Protein AF-A0A1H9C0P1-F1 (afdb_monomer)

Solvent-accessible surface area (backbone atoms only — not comparable to full-atom values): 5891 Å² total; per-residue (Å²): 134,83,80,81,78,83,77,78,95,76,79,92,77,87,68,99,71,83,87,82,86,62,69,65,30,41,38,36,31,49,44,98,85,70,46,81,44,77,45,81,41,58,47,66,49,78,57,88,99,40,78,48,76,63,74,61,93,87,38,70,64,51,58,23,38,75,78,42,84,58,74,47,84,40,80,70,61,78,89,52,54,70,79,70,65,128

Radius of gyration: 19.15 Å; Cα contacts (8 Å, |Δi|>4): 91; chains: 1; bounding box: 63×37×27 Å

Nearest PDB structures (foldseek):
  2ig6-assembly1_B  TM=8.164E-01  e=1.935E-01  Clostridium acetobutylicum
  4hmt-assembly1_B  TM=8.373E-01  e=1.028E+00  Pseudomonas fluorescens
  6ymh-assembly1_AAA  TM=8.207E-01  e=1.163E+00  Escherichia coli K-12
  1nrg-assembly1_A-2  TM=8.173E-01  e=2.599E+00  Homo sapiens
  8qyw-assembly1_A-2  TM=7.411E-01  e=3.329E+00  Homo sapiens

Secondary structure (DSSP, 8-state):
-PPPPPPP-------S----SPPPE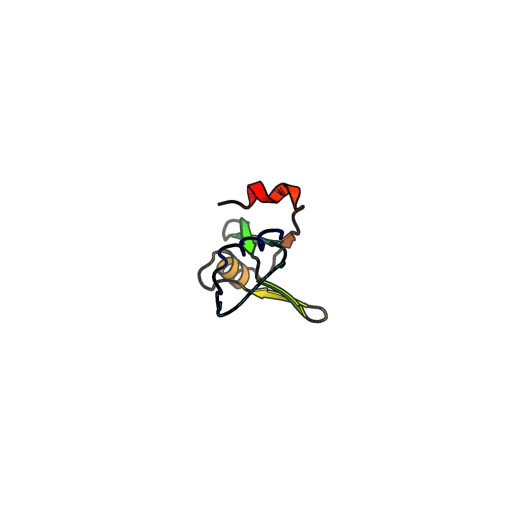EEEEE-TTSPEEEEEE--EEEETTEEEE---TTSHHHHHHHHS---EEE---GGGGGGG--

Organism: NCBI:txid571933

Structure (mmCIF, N/CA/C/O backbone):
data_AF-A0A1H9C0P1-F1
#
_entry.id   AF-A0A1H9C0P1-F1
#
loop_
_atom_site.group_PDB
_atom_site.id
_atom_site.type_symbol
_atom_site.label_atom_id
_atom_site.label_alt_id
_atom_site.label_comp_id
_atom_site.label_asym_id
_atom_site.label_entity_id
_atom_site.label_seq_id
_atom_site.pdbx_PDB_ins_code
_atom_site.Cartn_x
_atom_site.Cartn_y
_atom_site.Cartn_z
_atom_site.occupancy
_atom_site.B_iso_or_equiv
_atom_site.auth_seq_id
_atom_site.auth_comp_id
_atom_site.auth_asym_id
_atom_site.auth_atom_id
_atom_site.pdbx_PDB_model_num
ATOM 1 N N . MET A 1 1 ? 50.182 -25.181 0.424 1.00 43.38 1 MET A N 1
ATOM 2 C CA . MET A 1 1 ? 49.264 -24.449 1.327 1.00 43.38 1 MET A CA 1
ATOM 3 C C . MET A 1 1 ? 48.380 -23.541 0.479 1.00 43.38 1 MET A C 1
ATOM 5 O O . MET A 1 1 ? 48.913 -22.678 -0.205 1.00 43.38 1 MET A O 1
ATOM 9 N N . LYS A 1 2 ? 47.065 -23.798 0.422 1.00 44.94 2 LYS A N 1
ATOM 10 C CA . LYS A 1 2 ? 46.099 -22.970 -0.328 1.00 44.94 2 LYS A CA 1
ATOM 11 C C . LYS A 1 2 ? 45.841 -21.675 0.456 1.00 44.94 2 LYS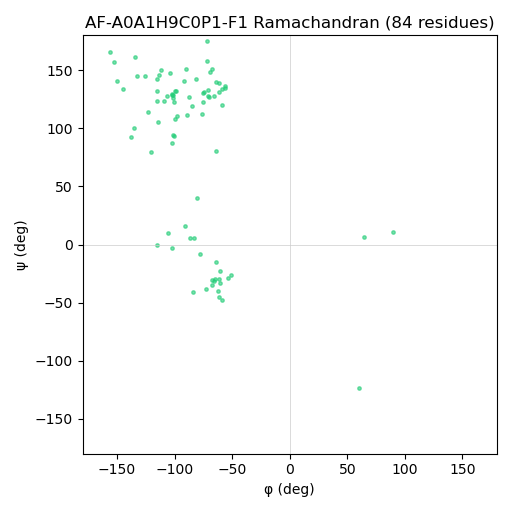 A C 1
ATOM 13 O O . LYS A 1 2 ? 45.612 -21.744 1.659 1.00 44.94 2 LYS A O 1
ATOM 18 N N . LYS A 1 3 ? 45.929 -20.521 -0.215 1.00 51.97 3 LYS A N 1
ATOM 19 C CA . LYS A 1 3 ? 45.653 -19.196 0.364 1.00 51.97 3 LYS A CA 1
ATOM 20 C C . LYS A 1 3 ? 44.212 -19.148 0.887 1.00 51.97 3 LYS A C 1
ATOM 22 O O . LYS A 1 3 ? 43.304 -19.601 0.197 1.00 51.97 3 LYS A O 1
ATOM 27 N N . LEU A 1 4 ? 44.039 -18.635 2.107 1.00 54.44 4 LEU A N 1
ATOM 28 C CA . LEU A 1 4 ? 42.736 -18.396 2.725 1.00 54.44 4 LEU A CA 1
ATOM 29 C C . LEU A 1 4 ? 41.948 -17.392 1.869 1.00 54.44 4 LEU A C 1
ATOM 31 O O . LEU A 1 4 ? 42.486 -16.358 1.480 1.00 54.44 4 LEU A O 1
ATOM 35 N N . ASN A 1 5 ? 40.697 -17.735 1.577 1.00 56.69 5 ASN A N 1
ATOM 36 C CA . ASN A 1 5 ? 39.764 -16.951 0.775 1.00 56.69 5 ASN A CA 1
ATOM 37 C C . ASN A 1 5 ? 39.576 -15.536 1.352 1.00 56.69 5 ASN A C 1
ATOM 39 O O . ASN A 1 5 ? 39.370 -15.378 2.556 1.00 56.69 5 ASN A O 1
ATOM 43 N N . GLU A 1 6 ? 39.616 -14.520 0.489 1.00 64.31 6 GLU A N 1
ATOM 44 C CA . GLU A 1 6 ? 39.265 -13.142 0.838 1.00 64.31 6 GLU A CA 1
ATOM 45 C C . GLU A 1 6 ? 37.814 -13.089 1.341 1.00 64.31 6 GLU A C 1
ATOM 47 O O . GLU A 1 6 ? 36.879 -13.466 0.636 1.00 64.31 6 GLU A O 1
ATOM 52 N N . ILE A 1 7 ? 37.621 -12.644 2.584 1.00 64.38 7 ILE A N 1
ATOM 53 C CA . ILE A 1 7 ? 36.290 -12.419 3.155 1.00 64.38 7 ILE A CA 1
ATOM 54 C C . ILE A 1 7 ? 35.696 -11.198 2.434 1.00 64.38 7 ILE A C 1
ATOM 56 O O . ILE A 1 7 ? 36.358 -10.153 2.401 1.00 64.38 7 ILE A O 1
ATOM 60 N N . PRO A 1 8 ? 34.482 -11.277 1.857 1.00 64.25 8 PRO A N 1
ATOM 61 C CA . PRO A 1 8 ? 33.874 -10.127 1.199 1.00 64.25 8 PRO A CA 1
ATOM 62 C C . PRO A 1 8 ? 33.791 -8.950 2.178 1.00 64.25 8 PRO A C 1
ATOM 64 O O . PRO A 1 8 ? 33.433 -9.128 3.343 1.00 64.25 8 PRO A O 1
ATOM 67 N N . LYS A 1 9 ? 34.126 -7.737 1.715 1.00 76.00 9 LYS A N 1
ATOM 68 C CA . LYS A 1 9 ? 33.987 -6.492 2.492 1.00 76.00 9 LYS A CA 1
ATOM 69 C C . LYS A 1 9 ? 32.505 -6.225 2.793 1.00 76.00 9 LYS A C 1
ATOM 71 O O . LYS A 1 9 ? 31.861 -5.432 2.113 1.00 76.00 9 LYS A O 1
ATOM 76 N N . SER A 1 10 ? 31.952 -6.881 3.806 1.00 80.06 10 SER A N 1
ATOM 77 C CA . SER A 1 10 ? 30.607 -6.611 4.312 1.00 80.06 10 SER A CA 1
ATOM 78 C C . SER A 1 10 ? 30.659 -5.581 5.438 1.00 80.06 10 SER A C 1
ATOM 80 O O . SER A 1 10 ? 31.538 -5.643 6.298 1.00 80.06 10 SER A O 1
ATOM 82 N N . LYS A 1 11 ? 29.692 -4.661 5.472 1.00 81.12 11 LYS A N 1
ATOM 83 C CA . LYS A 1 11 ? 29.500 -3.714 6.577 1.00 81.12 11 LYS A CA 1
ATOM 84 C C . LYS A 1 11 ? 28.273 -4.126 7.384 1.00 81.12 11 LYS A C 1
ATOM 86 O O . LYS A 1 11 ? 27.195 -4.293 6.823 1.00 81.12 11 LYS A O 1
ATOM 91 N N . ILE A 1 12 ? 28.432 -4.254 8.699 1.00 83.69 12 ILE A N 1
ATOM 92 C CA . ILE A 1 12 ? 27.310 -4.500 9.609 1.00 83.69 12 ILE A CA 1
ATOM 93 C C . ILE A 1 12 ? 26.464 -3.225 9.690 1.00 83.69 12 ILE A C 1
ATOM 95 O O . ILE A 1 12 ? 26.984 -2.147 9.984 1.00 83.69 12 ILE A O 1
ATOM 99 N N . VAL A 1 13 ? 25.159 -3.354 9.459 1.00 82.62 13 VAL A N 1
ATOM 100 C CA . VAL A 1 13 ? 24.169 -2.293 9.684 1.00 82.62 13 VAL A CA 1
ATOM 101 C C . VAL A 1 13 ? 23.224 -2.703 10.812 1.00 82.62 13 VAL A C 1
ATOM 103 O O . VAL A 1 13 ? 22.926 -3.883 10.980 1.00 82.62 13 VAL A O 1
ATOM 106 N N . LYS A 1 14 ? 22.761 -1.730 11.602 1.00 78.56 14 LYS A N 1
ATOM 107 C CA . LYS A 1 14 ? 21.752 -1.918 12.657 1.00 78.56 14 LYS A CA 1
ATOM 108 C C . LYS A 1 14 ? 20.542 -1.031 12.348 1.00 78.56 14 LYS A C 1
ATOM 110 O O . LYS A 1 14 ? 20.465 0.080 12.876 1.00 78.56 14 LYS A O 1
ATOM 115 N N . PRO A 1 15 ? 19.651 -1.443 11.433 1.00 74.88 15 PRO A N 1
ATOM 116 C CA . PRO A 1 15 ? 18.456 -0.666 11.141 1.00 74.88 15 PRO A CA 1
ATOM 117 C C . PRO A 1 15 ? 17.514 -0.684 12.352 1.00 74.88 15 PRO A C 1
ATOM 119 O O . PRO A 1 15 ? 17.489 -1.650 13.111 1.00 74.88 15 PRO A O 1
ATOM 122 N N . LYS A 1 16 ? 16.720 0.379 12.529 1.00 64.50 16 LYS A N 1
ATOM 123 C CA . LYS A 1 16 ? 15.680 0.412 13.574 1.00 64.50 16 LYS A CA 1
ATOM 124 C C . LYS A 1 16 ? 14.584 -0.628 13.318 1.00 64.50 16 LYS A C 1
ATOM 126 O O . LYS A 1 16 ? 13.988 -1.115 14.269 1.00 64.50 16 LYS A O 1
ATOM 131 N N . ILE A 1 17 ? 14.339 -0.957 12.048 1.00 57.50 17 ILE A N 1
ATOM 132 C CA . ILE A 1 17 ? 13.420 -2.008 11.608 1.00 57.50 17 ILE A CA 1
ATOM 133 C C . ILE A 1 17 ? 14.006 -2.662 10.347 1.00 57.50 17 ILE A C 1
ATOM 135 O O . ILE A 1 17 ? 14.460 -1.952 9.450 1.00 57.50 17 ILE A O 1
ATOM 139 N N . LEU A 1 18 ? 14.019 -3.996 10.278 1.00 57.22 18 LEU A N 1
ATOM 140 C CA . LEU A 1 18 ? 14.435 -4.771 9.103 1.00 57.22 18 LEU A CA 1
ATOM 141 C C . LEU A 1 18 ? 13.220 -5.529 8.556 1.00 57.22 18 LEU A C 1
ATOM 143 O O . LEU A 1 18 ? 12.813 -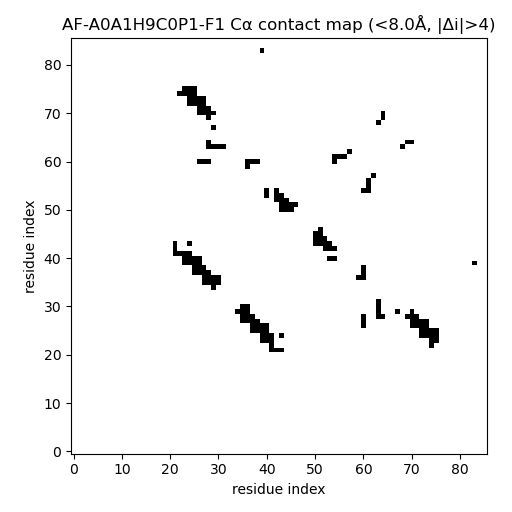6.528 9.139 1.00 57.22 18 LEU A O 1
ATOM 147 N N . TYR A 1 19 ? 12.668 -5.072 7.431 1.00 60.12 19 TYR A N 1
ATOM 148 C CA . TYR A 1 19 ? 11.660 -5.813 6.672 1.00 60.12 19 TYR A CA 1
ATOM 149 C C . TYR A 1 19 ? 12.339 -6.479 5.483 1.00 60.12 19 TYR A C 1
ATOM 151 O O . TYR A 1 19 ? 12.545 -5.859 4.442 1.00 60.12 19 TYR A O 1
ATOM 159 N N . TYR A 1 20 ? 12.747 -7.731 5.658 1.00 60.03 20 TYR A N 1
ATOM 160 C CA . TYR A 1 20 ? 13.265 -8.535 4.561 1.00 60.03 20 TYR A CA 1
ATOM 161 C C . TYR A 1 20 ? 12.171 -9.487 4.077 1.00 60.03 20 TYR A C 1
ATOM 163 O O . TYR A 1 20 ? 11.659 -10.279 4.863 1.00 60.03 20 TYR A O 1
ATOM 171 N N . GLY A 1 21 ? 11.829 -9.415 2.789 1.00 65.31 21 GLY A N 1
ATOM 172 C CA . GLY A 1 21 ? 10.940 -10.384 2.140 1.00 65.31 21 GLY A CA 1
ATOM 173 C C . GLY A 1 21 ? 9.437 -10.082 2.177 1.00 65.31 21 GLY A C 1
ATOM 174 O O . GLY A 1 21 ? 8.663 -10.962 1.814 1.00 65.31 21 GLY A O 1
ATOM 175 N N . THR A 1 22 ? 8.994 -8.884 2.577 1.00 69.38 22 THR A N 1
ATOM 176 C CA . THR A 1 22 ? 7.565 -8.528 2.484 1.00 69.38 22 THR A CA 1
ATOM 177 C C . THR A 1 22 ? 7.182 -8.251 1.025 1.00 69.38 22 THR A C 1
ATOM 179 O O . THR A 1 22 ? 7.897 -7.490 0.364 1.00 69.38 22 THR A O 1
ATOM 182 N N . PRO A 1 23 ? 6.086 -8.831 0.495 1.00 78.88 23 PRO A N 1
ATOM 183 C CA . PRO A 1 23 ? 5.622 -8.491 -0.843 1.00 78.88 23 PRO A CA 1
ATOM 184 C C . PRO A 1 23 ? 5.255 -7.006 -0.908 1.00 78.88 23 PRO A C 1
ATOM 186 O O . PRO A 1 23 ? 4.648 -6.464 0.016 1.00 78.88 23 PRO A O 1
ATOM 189 N N . VAL A 1 24 ? 5.612 -6.351 -2.013 1.00 87.06 24 VAL A N 1
ATOM 190 C CA . VAL A 1 24 ? 5.046 -5.041 -2.341 1.00 87.06 24 VAL A CA 1
ATOM 191 C C . VAL A 1 24 ? 3.633 -5.282 -2.850 1.00 87.06 24 VAL A C 1
ATOM 193 O O . VAL A 1 24 ? 3.443 -6.022 -3.817 1.00 87.06 24 VAL A O 1
ATOM 196 N N . VAL A 1 25 ? 2.649 -4.672 -2.198 1.00 91.69 25 VAL A N 1
ATOM 197 C CA . VAL A 1 25 ? 1.256 -4.688 -2.650 1.00 91.69 25 VAL A CA 1
ATOM 198 C C . VAL A 1 25 ? 0.910 -3.342 -3.272 1.00 91.69 25 VAL A C 1
ATOM 200 O O . VAL A 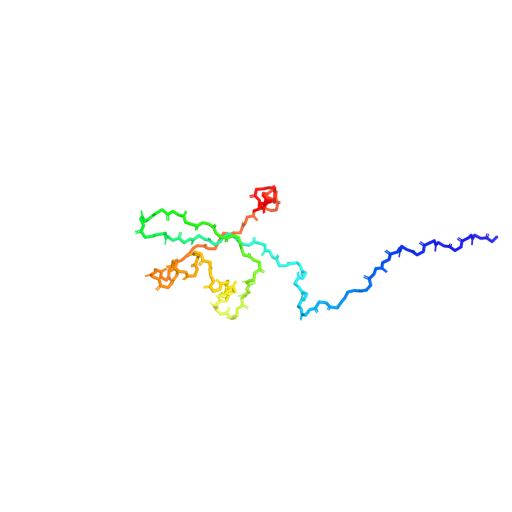1 25 ? 1.436 -2.302 -2.863 1.00 91.69 25 VAL A O 1
ATOM 203 N N . LEU A 1 26 ? 0.025 -3.354 -4.268 1.00 94.25 26 LEU A N 1
ATOM 204 C CA . LEU A 1 26 ? -0.498 -2.125 -4.864 1.00 94.25 26 LEU A CA 1
ATOM 205 C C . LEU A 1 26 ? -1.868 -1.849 -4.268 1.00 94.25 26 LEU A C 1
ATOM 207 O O . LEU A 1 26 ? -2.834 -2.565 -4.550 1.00 94.25 26 LEU A O 1
ATOM 211 N N . LEU A 1 27 ? -1.927 -0.827 -3.418 1.00 96.69 27 LEU A N 1
ATOM 212 C CA . LEU A 1 27 ? -3.159 -0.386 -2.791 1.00 96.69 27 LEU A CA 1
ATOM 213 C C . LEU A 1 27 ? -3.889 0.569 -3.732 1.00 96.69 27 LEU A C 1
ATOM 215 O O . LEU A 1 27 ? -3.366 1.628 -4.082 1.00 96.69 27 LEU A O 1
ATOM 219 N N . THR A 1 28 ? -5.098 0.195 -4.125 1.00 97.88 28 THR A N 1
ATOM 220 C CA . THR A 1 28 ? -5.964 1.011 -4.975 1.00 97.88 28 THR A CA 1
ATOM 221 C C . THR A 1 28 ? -7.022 1.694 -4.118 1.00 97.88 28 THR A C 1
ATOM 223 O O . THR A 1 28 ? -7.714 1.034 -3.344 1.00 97.88 28 THR A O 1
ATOM 226 N N . THR A 1 29 ? -7.145 3.011 -4.268 1.00 98.19 29 THR A N 1
ATOM 227 C CA . THR A 1 29 ? -8.108 3.877 -3.563 1.00 98.19 29 THR A CA 1
ATOM 228 C C . THR A 1 29 ? -8.759 4.837 -4.559 1.00 98.19 29 THR A C 1
ATOM 230 O O . THR A 1 29 ? -8.211 5.050 -5.642 1.00 98.19 29 THR A O 1
ATOM 233 N N . LEU A 1 30 ? -9.898 5.431 -4.203 1.00 98.44 30 LEU A N 1
ATOM 234 C CA . LEU A 1 30 ? -10.576 6.425 -5.041 1.00 98.44 30 LEU A CA 1
ATOM 235 C C . LEU A 1 30 ? -10.269 7.848 -4.575 1.00 98.44 30 LEU A C 1
ATOM 237 O O . LEU A 1 30 ? -10.406 8.147 -3.389 1.00 98.44 30 LEU A O 1
ATOM 241 N N . ASN A 1 31 ? -9.902 8.722 -5.510 1.00 98.12 31 ASN A N 1
ATOM 242 C CA . ASN A 1 31 ? -9.776 10.169 -5.311 1.00 98.12 31 ASN A CA 1
ATOM 243 C C . ASN A 1 31 ? -11.155 10.843 -5.172 1.00 98.12 31 ASN A C 1
ATOM 245 O O . ASN A 1 31 ? -12.192 10.179 -5.260 1.00 98.12 31 ASN A O 1
ATOM 249 N N . GLU A 1 32 ? -11.189 12.153 -4.891 1.00 97.50 32 GLU A N 1
ATOM 250 C CA . GLU A 1 32 ? -12.452 12.907 -4.768 1.00 97.50 32 GLU A CA 1
ATOM 251 C C . GLU A 1 32 ? -13.275 12.891 -6.061 1.00 97.50 32 GLU A C 1
ATOM 253 O O . GLU A 1 32 ? -14.500 12.902 -6.004 1.00 97.50 32 GLU A O 1
ATOM 258 N N . ASP A 1 33 ? -12.599 12.862 -7.207 1.00 97.56 33 ASP A N 1
ATOM 259 C CA . ASP A 1 33 ? -13.176 12.869 -8.552 1.00 97.56 33 ASP A CA 1
ATOM 260 C C . ASP A 1 33 ? -13.441 11.459 -9.109 1.00 97.56 33 ASP A C 1
ATOM 262 O O . ASP A 1 33 ? -13.602 11.292 -10.315 1.00 97.56 33 ASP A O 1
ATOM 266 N N . GLU A 1 34 ? -13.445 10.446 -8.237 1.00 95.94 34 GLU A N 1
ATOM 267 C CA . GLU A 1 34 ? -13.633 9.026 -8.572 1.00 95.94 34 GLU A CA 1
ATOM 268 C C . GLU A 1 34 ? -12.523 8.420 -9.449 1.00 95.94 34 GLU A C 1
ATOM 270 O O . GLU A 1 34 ? -12.591 7.247 -9.826 1.00 95.94 34 GLU A O 1
ATOM 275 N N . THR A 1 35 ? -11.445 9.160 -9.728 1.00 98.25 35 THR A N 1
ATOM 276 C CA . THR A 1 35 ? -10.265 8.577 -10.370 1.00 98.25 35 THR A CA 1
ATOM 277 C C . THR A 1 35 ? -9.503 7.673 -9.404 1.00 98.25 35 THR A C 1
ATOM 279 O O . THR A 1 35 ? -9.603 7.768 -8.178 1.00 98.25 35 THR A O 1
ATOM 282 N N . VAL A 1 36 ? -8.713 6.764 -9.967 1.00 98.00 36 VAL A N 1
ATOM 283 C CA . VAL A 1 36 ? -7.974 5.768 -9.197 1.00 98.00 36 VAL A CA 1
ATOM 284 C C . VAL A 1 36 ? -6.615 6.313 -8.759 1.00 98.00 36 VAL A C 1
ATOM 286 O O . VAL A 1 36 ? -5.797 6.708 -9.587 1.00 98.00 36 VAL A O 1
ATOM 289 N N . ASN A 1 37 ? -6.334 6.234 -7.459 1.00 97.31 37 ASN A N 1
ATOM 290 C CA . ASN A 1 37 ? -4.995 6.395 -6.900 1.00 97.31 37 ASN A CA 1
ATOM 291 C C . ASN A 1 37 ? -4.395 5.021 -6.570 1.00 97.31 37 ASN A C 1
ATOM 293 O O . ASN A 1 37 ? -4.997 4.235 -5.830 1.00 97.31 37 ASN A O 1
ATOM 297 N N . ILE A 1 38 ? -3.195 4.751 -7.091 1.00 95.88 38 ILE A N 1
ATOM 298 C CA . ILE A 1 38 ? -2.423 3.533 -6.822 1.00 95.88 38 ILE A CA 1
ATOM 299 C C . ILE A 1 38 ? -1.227 3.907 -5.953 1.00 95.88 38 ILE A C 1
ATOM 301 O O . ILE A 1 38 ? -0.419 4.753 -6.324 1.00 95.88 38 ILE A O 1
ATOM 305 N N . SER A 1 39 ? -1.100 3.271 -4.792 1.00 94.44 39 SER A N 1
ATOM 306 C CA . SER A 1 39 ? 0.015 3.492 -3.872 1.00 94.44 39 SER A CA 1
ATOM 307 C C . SER A 1 39 ? 0.733 2.171 -3.582 1.00 94.44 39 SER A C 1
ATOM 309 O O . SER A 1 39 ? 0.133 1.277 -2.977 1.00 94.44 39 SER A O 1
ATOM 311 N N . PRO A 1 40 ? 2.003 2.016 -3.999 1.00 91.88 40 PRO A N 1
ATOM 312 C CA . PRO A 1 40 ? 2.822 0.881 -3.595 1.00 91.88 40 PRO A CA 1
ATOM 313 C C . PRO A 1 40 ? 3.089 0.936 -2.090 1.00 91.88 40 PRO A C 1
ATOM 315 O O . PRO A 1 40 ? 3.560 1.952 -1.575 1.00 91.88 40 PRO A O 1
ATOM 318 N N . ILE A 1 41 ? 2.814 -0.155 -1.377 1.00 92.00 41 ILE A N 1
ATOM 319 C CA . ILE A 1 41 ? 3.148 -0.283 0.045 1.00 92.00 41 ILE A CA 1
ATOM 320 C C . ILE A 1 41 ? 3.825 -1.627 0.304 1.00 92.00 41 ILE A C 1
ATOM 322 O O . ILE A 1 41 ? 3.501 -2.644 -0.306 1.00 92.00 41 ILE A O 1
ATOM 326 N N . SER A 1 42 ? 4.775 -1.632 1.232 1.00 88.00 42 SER A N 1
ATOM 327 C CA . SER A 1 42 ? 5.475 -2.839 1.693 1.00 88.00 42 SER A CA 1
ATOM 328 C C . SER A 1 42 ? 5.196 -3.162 3.164 1.00 88.00 42 SER A C 1
ATOM 330 O O . SER A 1 42 ? 5.708 -4.146 3.691 1.00 88.00 42 SER A O 1
ATOM 332 N N . SER A 1 43 ? 4.385 -2.341 3.841 1.00 90.19 43 SER A N 1
ATOM 333 C CA . SER A 1 43 ? 3.976 -2.541 5.232 1.00 90.19 43 SER A CA 1
ATOM 334 C C . SER A 1 43 ? 2.553 -3.090 5.275 1.00 90.19 43 SER A C 1
ATOM 336 O O . SER A 1 43 ? 1.581 -2.341 5.337 1.00 90.19 43 SER A O 1
ATOM 338 N N . SER A 1 44 ? 2.426 -4.412 5.197 1.00 91.06 44 SER A N 1
ATOM 339 C CA . SER A 1 44 ? 1.141 -5.102 5.309 1.00 91.06 44 SER A CA 1
ATOM 340 C C . SER A 1 44 ? 1.319 -6.495 5.896 1.00 91.06 44 SER A C 1
ATOM 342 O O . SER A 1 44 ? 2.277 -7.187 5.545 1.00 91.06 44 SER A O 1
ATOM 344 N N . TRP A 1 45 ? 0.400 -6.922 6.761 1.00 90.88 45 TRP A N 1
ATOM 345 C CA . TRP A 1 45 ? 0.403 -8.270 7.335 1.00 90.88 45 TRP A CA 1
ATOM 346 C C . TRP A 1 45 ? -1.008 -8.727 7.716 1.00 90.88 45 TRP A C 1
ATOM 348 O O . TRP A 1 45 ? -1.899 -7.911 7.940 1.00 90.88 45 TRP A O 1
ATOM 358 N N . GLY A 1 46 ? -1.210 -10.042 7.791 1.00 91.50 46 GLY A N 1
ATOM 359 C CA . GLY A 1 46 ? -2.439 -10.625 8.326 1.00 91.50 46 GLY A CA 1
ATOM 360 C C . GLY A 1 46 ? -2.428 -10.663 9.856 1.00 91.50 46 GLY A C 1
ATOM 361 O O . GLY A 1 46 ? -1.393 -10.934 10.468 1.00 91.50 46 GLY A O 1
ATOM 362 N N . LEU A 1 47 ? -3.580 -10.416 10.473 1.00 93.44 47 LEU A N 1
ATOM 363 C CA . LEU A 1 47 ? -3.821 -10.520 11.909 1.00 93.44 47 LEU A CA 1
ATOM 364 C C . LEU A 1 47 ? -5.186 -11.179 12.142 1.00 93.44 47 LEU A C 1
ATOM 366 O O . LEU A 1 47 ? -6.214 -10.506 12.171 1.00 93.44 47 LEU A O 1
ATOM 370 N N . GLY A 1 48 ? -5.192 -12.506 12.296 1.00 94.69 48 GLY A N 1
ATOM 371 C CA . GLY A 1 48 ? -6.435 -13.280 12.345 1.00 94.69 48 GLY A CA 1
ATOM 372 C C . GLY A 1 48 ? -7.225 -13.103 11.048 1.00 94.69 48 GLY A C 1
ATOM 373 O O . GLY A 1 48 ? -6.679 -13.312 9.968 1.00 94.69 48 GLY A O 1
ATOM 374 N N . ASP A 1 49 ? -8.471 -12.651 11.169 1.00 96.25 49 ASP A N 1
ATOM 375 C CA . ASP A 1 49 ? -9.372 -12.400 10.036 1.00 96.25 49 ASP A CA 1
ATOM 376 C C . ASP A 1 49 ? -9.166 -11.022 9.377 1.00 96.25 49 ASP A C 1
ATOM 378 O O . ASP A 1 49 ? -9.920 -10.632 8.487 1.00 96.25 49 ASP A O 1
ATOM 382 N N . TYR A 1 50 ? -8.155 -10.263 9.810 1.00 95.00 50 TYR A N 1
ATOM 383 C CA . TYR A 1 50 ? -7.886 -8.911 9.327 1.00 95.00 50 TYR A CA 1
ATOM 384 C C . TYR A 1 50 ? -6.600 -8.837 8.512 1.00 95.00 50 TYR A C 1
ATOM 386 O O . TYR A 1 50 ? -5.618 -9.525 8.791 1.00 95.00 50 TYR A O 1
ATOM 394 N N . ILE A 1 51 ? -6.572 -7.908 7.559 1.00 93.25 51 ILE A N 1
ATOM 395 C CA . ILE A 1 51 ? -5.331 -7.397 6.980 1.00 93.25 51 ILE A CA 1
ATOM 396 C C . ILE A 1 51 ? -5.045 -6.036 7.605 1.00 93.25 51 ILE A C 1
ATOM 398 O O . ILE A 1 51 ? -5.902 -5.153 7.611 1.00 93.25 51 ILE A O 1
ATOM 402 N N . VAL A 1 52 ? -3.833 -5.860 8.121 1.00 94.75 52 VAL A N 1
ATOM 403 C CA . VAL A 1 52 ? -3.354 -4.589 8.663 1.00 94.75 52 VAL A CA 1
ATOM 404 C C . VAL A 1 52 ? -2.440 -3.932 7.638 1.00 94.75 52 VAL A C 1
ATOM 406 O O . VAL A 1 52 ? -1.516 -4.567 7.127 1.00 94.75 52 VAL A O 1
ATOM 409 N N . LEU A 1 53 ? -2.700 -2.656 7.344 1.00 94.50 53 LEU A N 1
ATOM 410 C CA . LEU A 1 53 ? -1.958 -1.848 6.378 1.00 94.50 53 LEU A CA 1
ATOM 411 C C . LEU A 1 53 ? -1.253 -0.694 7.097 1.00 94.50 53 LEU A C 1
ATOM 413 O O . LEU A 1 53 ? -1.889 0.113 7.773 1.00 94.50 53 LEU A O 1
ATOM 417 N N . GLY A 1 54 ? 0.066 -0.603 6.946 1.00 93.81 54 GLY A N 1
ATOM 418 C CA . GLY A 1 54 ? 0.860 0.524 7.421 1.00 93.81 54 GLY A CA 1
ATOM 419 C C . GLY A 1 54 ? 0.956 1.607 6.352 1.00 93.81 54 GLY A C 1
ATOM 420 O O . GLY A 1 54 ? 1.624 1.414 5.338 1.00 93.81 54 GLY A O 1
ATOM 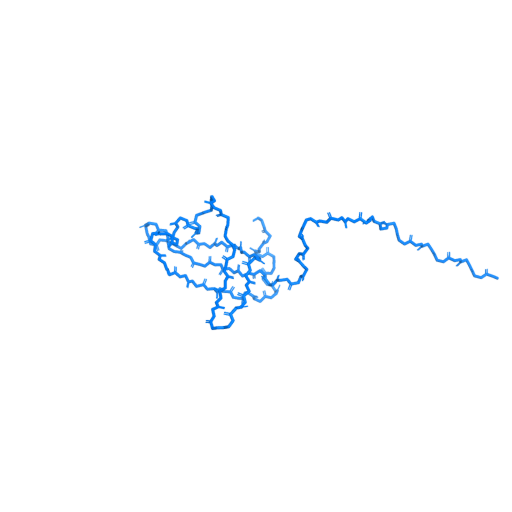421 N N . LEU A 1 55 ? 0.323 2.756 6.595 1.00 94.81 55 LEU A N 1
ATOM 422 C CA . LEU A 1 55 ? 0.279 3.884 5.662 1.00 94.81 55 LEU A CA 1
ATOM 423 C C . LEU A 1 55 ? 1.000 5.107 6.236 1.00 94.81 55 LEU A C 1
ATOM 425 O O . LEU A 1 55 ? 0.916 5.396 7.429 1.00 94.81 55 LEU A O 1
ATOM 429 N N . GLY A 1 56 ? 1.703 5.844 5.376 1.00 91.88 56 GLY A N 1
ATOM 430 C CA . GLY A 1 56 ? 2.286 7.132 5.744 1.00 91.88 56 GLY A CA 1
ATOM 431 C C . GLY A 1 56 ? 1.200 8.195 5.914 1.00 91.88 56 GLY A C 1
ATOM 432 O O . GLY A 1 56 ? 0.356 8.355 5.038 1.00 91.88 56 GLY A O 1
ATOM 433 N N . ALA A 1 57 ? 1.250 8.959 7.008 1.00 90.88 57 ALA A N 1
ATOM 434 C CA . ALA A 1 57 ? 0.214 9.937 7.365 1.00 90.88 57 ALA A CA 1
ATOM 435 C C . ALA A 1 57 ? 0.055 11.116 6.377 1.00 90.88 57 ALA A C 1
ATOM 437 O O . ALA A 1 57 ? -0.937 11.827 6.450 1.00 90.88 57 ALA A O 1
ATOM 438 N N . GLY A 1 58 ? 1.017 11.334 5.475 1.00 92.38 58 GLY A N 1
ATOM 439 C CA . GLY A 1 58 ? 0.975 12.398 4.462 1.00 92.38 58 GLY A CA 1
ATOM 440 C C . GLY A 1 58 ? 0.690 11.918 3.035 1.00 92.38 58 GLY A C 1
ATOM 441 O O . GLY A 1 58 ? 0.910 12.677 2.099 1.00 92.38 58 GLY A O 1
ATOM 442 N N . GLY A 1 59 ? 0.302 10.654 2.840 1.00 93.25 59 GLY A N 1
ATOM 443 C CA . GLY A 1 59 ? 0.054 10.094 1.507 1.00 93.25 59 GLY A CA 1
ATOM 444 C C . GLY A 1 59 ? -1.392 10.261 1.032 1.00 93.25 59 GLY A C 1
ATOM 445 O O . GLY A 1 59 ? -2.325 10.203 1.828 1.00 93.25 59 GLY A O 1
ATOM 446 N N . LYS A 1 60 ? -1.605 10.347 -0.287 1.00 96.94 60 LYS A N 1
ATOM 447 C CA . LYS A 1 60 ? -2.960 10.436 -0.866 1.00 96.94 60 LYS A CA 1
ATOM 448 C C . LYS A 1 60 ? -3.831 9.211 -0.548 1.00 96.94 60 LYS A C 1
ATOM 450 O O . LYS A 1 60 ? -5.034 9.341 -0.376 1.00 96.94 60 LYS A O 1
ATOM 455 N N . ALA A 1 61 ? -3.233 8.027 -0.376 1.00 97.12 61 ALA A N 1
ATOM 456 C CA . ALA A 1 61 ? -3.970 6.824 0.018 1.00 97.12 61 ALA A CA 1
ATOM 457 C C . ALA A 1 61 ? -4.647 6.941 1.395 1.00 97.12 61 ALA A C 1
ATOM 459 O O . ALA A 1 61 ? -5.775 6.477 1.541 1.00 97.12 61 ALA A O 1
ATOM 460 N N . ILE A 1 62 ? -3.994 7.551 2.400 1.00 97.31 62 ILE A N 1
ATOM 461 C CA . ILE A 1 62 ? -4.618 7.715 3.724 1.00 97.31 62 ILE A CA 1
ATOM 462 C C . ILE A 1 62 ? -5.712 8.785 3.684 1.00 97.31 62 ILE A C 1
ATOM 464 O O . ILE A 1 62 ? -6.767 8.580 4.273 1.00 97.31 62 ILE A O 1
ATOM 468 N N . GLU A 1 63 ? -5.501 9.870 2.936 1.00 97.44 63 GLU A N 1
ATOM 469 C CA . GLU A 1 63 ? -6.516 10.903 2.695 1.00 97.44 63 GLU A CA 1
ATOM 470 C C . GLU A 1 63 ? -7.762 10.299 2.029 1.00 97.44 63 GLU A C 1
ATOM 472 O O . GLU A 1 63 ? -8.883 10.475 2.511 1.00 97.44 63 GLU A O 1
ATOM 477 N N . ASN A 1 64 ? -7.562 9.492 0.982 1.00 98.19 64 ASN A N 1
ATOM 478 C CA . ASN A 1 64 ? -8.644 8.796 0.298 1.00 98.19 64 ASN A CA 1
ATOM 479 C C . ASN A 1 64 ? -9.377 7.828 1.233 1.00 98.19 64 ASN A C 1
ATOM 481 O O . ASN A 1 64 ? -10.600 7.854 1.260 1.00 98.19 64 ASN A O 1
ATOM 485 N N . LEU A 1 65 ? -8.666 7.028 2.037 1.00 97.38 65 LEU A N 1
ATOM 486 C CA . LEU A 1 65 ? -9.280 6.073 2.971 1.00 97.38 65 LEU A CA 1
ATOM 487 C C . LEU A 1 65 ? -10.037 6.738 4.126 1.00 97.38 65 LEU A C 1
ATOM 489 O O . LEU A 1 65 ? -11.016 6.180 4.618 1.00 97.38 65 LEU A O 1
ATOM 493 N N . GLN A 1 66 ? -9.605 7.922 4.564 1.00 96.31 66 GLN A N 1
ATOM 494 C CA . GLN A 1 66 ? -10.327 8.707 5.568 1.00 96.31 66 GLN A CA 1
ATOM 495 C C . GLN A 1 66 ? -11.667 9.222 5.030 1.00 96.31 66 GLN A C 1
ATOM 497 O O . GLN A 1 66 ? -12.637 9.293 5.785 1.00 96.31 66 GLN A O 1
ATOM 502 N N . ARG A 1 67 ? -11.730 9.563 3.737 1.00 97.19 67 ARG A N 1
ATOM 503 C CA . ARG A 1 67 ? -12.956 10.013 3.063 1.00 97.19 67 ARG A CA 1
ATOM 504 C C . ARG A 1 67 ? -13.834 8.849 2.588 1.00 97.19 67 ARG A C 1
ATOM 506 O O . ARG A 1 67 ? -15.052 8.921 2.707 1.00 97.19 67 ARG A O 1
ATOM 513 N N . HIS A 1 68 ? -13.224 7.801 2.043 1.00 97.38 68 HIS A N 1
ATOM 514 C CA . HIS A 1 68 ? -13.869 6.625 1.469 1.00 97.38 68 HIS A CA 1
ATOM 515 C C . HIS A 1 68 ? -13.151 5.353 1.958 1.00 97.38 68 HIS A C 1
ATOM 517 O O . HIS A 1 68 ? -12.111 4.986 1.410 1.00 97.38 68 HIS A O 1
ATOM 523 N N . PRO A 1 69 ? -13.694 4.650 2.970 1.00 96.44 69 PRO A N 1
ATOM 524 C CA . PRO A 1 69 ? -13.000 3.574 3.686 1.00 96.44 69 PRO A CA 1
ATOM 525 C C . PRO A 1 69 ? -13.022 2.227 2.940 1.00 96.44 69 PRO A C 1
ATOM 527 O O . PRO A 1 69 ? -13.186 1.171 3.548 1.00 96.44 69 PRO A O 1
ATOM 530 N N . GLU A 1 70 ? -12.860 2.254 1.619 1.00 97.06 70 GLU A N 1
ATOM 531 C CA . GLU A 1 70 ? -12.796 1.071 0.763 1.00 97.06 70 GLU A CA 1
ATOM 532 C C . GLU A 1 70 ? -11.513 1.095 -0.072 1.00 97.06 70 GLU A C 1
ATOM 534 O O . GLU A 1 70 ? -11.022 2.149 -0.483 1.00 97.06 70 GLU A O 1
ATOM 539 N N . CYS A 1 71 ? -10.939 -0.082 -0.310 1.00 97.56 71 CYS A N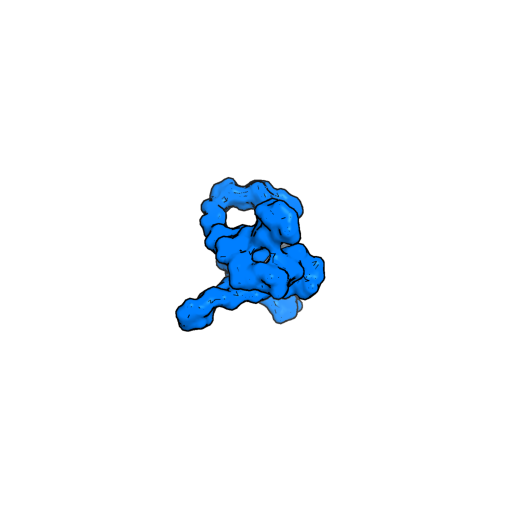 1
ATOM 540 C CA . CYS A 1 71 ? -9.749 -0.231 -1.140 1.00 97.56 71 CYS A CA 1
ATOM 541 C C . CYS A 1 71 ? -9.638 -1.637 -1.726 1.00 97.56 71 CYS A C 1
ATOM 543 O O . CYS A 1 71 ? -10.283 -2.579 -1.262 1.00 97.56 71 CYS A O 1
ATOM 545 N N . VAL A 1 72 ? -8.766 -1.776 -2.725 1.00 97.81 72 VAL A N 1
ATOM 546 C CA . VAL A 1 72 ? -8.363 -3.071 -3.285 1.00 97.81 72 VAL A CA 1
ATOM 547 C C . VAL A 1 72 ? -6.882 -3.295 -3.010 1.00 97.81 72 VAL A C 1
ATOM 549 O O . VAL A 1 72 ? -6.051 -2.421 -3.266 1.00 97.81 72 VAL A O 1
ATOM 552 N N . ILE A 1 73 ? -6.551 -4.482 -2.504 1.00 96.06 73 ILE A N 1
ATOM 553 C CA . ILE A 1 73 ? -5.172 -4.936 -2.322 1.00 96.06 73 ILE A CA 1
ATOM 554 C C . ILE A 1 73 ? -4.811 -5.817 -3.513 1.00 96.06 73 ILE A C 1
ATOM 556 O O . ILE A 1 73 ? -5.317 -6.931 -3.645 1.00 96.06 73 ILE A O 1
ATOM 560 N N . ASN A 1 74 ? -3.918 -5.331 -4.371 1.00 94.56 74 ASN A N 1
ATOM 561 C CA . ASN A 1 74 ? -3.442 -6.093 -5.519 1.00 94.56 74 ASN A CA 1
ATOM 562 C C . ASN A 1 74 ? -2.090 -6.736 -5.197 1.00 94.56 74 ASN A C 1
ATOM 564 O O . ASN A 1 74 ? -1.172 -6.063 -4.720 1.00 94.56 74 ASN A O 1
ATOM 568 N N . LEU A 1 75 ? -1.966 -8.027 -5.507 1.00 92.00 75 LEU A N 1
ATOM 569 C CA . LEU A 1 75 ? -0.728 -8.799 -5.393 1.00 92.00 75 LEU A CA 1
ATOM 570 C C . LEU A 1 75 ? -0.101 -8.950 -6.789 1.00 92.00 75 LEU A C 1
ATOM 572 O O . LEU A 1 75 ? -0.506 -9.843 -7.539 1.00 92.00 75 LEU A O 1
ATOM 576 N N . PRO A 1 76 ? 0.837 -8.069 -7.185 1.00 88.94 76 PRO A N 1
ATOM 577 C CA . PRO A 1 76 ? 1.432 -8.131 -8.513 1.00 88.94 76 PRO A CA 1
ATOM 578 C C . PRO A 1 76 ? 2.328 -9.365 -8.665 1.00 88.94 76 PRO A C 1
ATOM 580 O O . PRO A 1 76 ? 2.982 -9.813 -7.721 1.00 88.94 76 PRO A O 1
ATOM 583 N N . ASN A 1 77 ? 2.402 -9.899 -9.887 1.00 89.19 77 ASN A N 1
ATOM 584 C CA . ASN A 1 77 ? 3.386 -10.927 -10.213 1.00 89.19 77 ASN A CA 1
ATOM 585 C C . ASN A 1 77 ? 4.807 -10.341 -10.077 1.00 89.19 77 ASN A C 1
ATOM 587 O O . ASN A 1 77 ? 5.028 -9.218 -10.537 1.00 89.19 77 ASN A O 1
ATOM 591 N N . PRO A 1 78 ? 5.789 -11.085 -9.531 1.00 84.19 78 PRO A N 1
ATOM 592 C CA . PRO A 1 78 ? 7.184 -10.644 -9.481 1.00 84.19 78 PRO A CA 1
ATOM 593 C C . PRO A 1 78 ? 7.763 -10.174 -10.825 1.00 84.19 78 PRO A C 1
ATOM 595 O O . PRO A 1 78 ? 8.656 -9.333 -10.835 1.00 84.19 78 PRO A O 1
ATOM 598 N N . SER A 1 79 ? 7.251 -10.652 -11.965 1.00 88.12 79 SER A N 1
ATOM 599 C CA . SER A 1 79 ? 7.656 -10.183 -13.297 1.00 88.12 79 SER A CA 1
ATOM 600 C C . SER A 1 79 ? 7.388 -8.692 -13.533 1.00 88.12 79 SER A C 1
ATOM 602 O O . SER A 1 79 ? 8.040 -8.089 -14.379 1.00 88.12 79 SER A O 1
ATOM 604 N N . LEU A 1 80 ? 6.451 -8.092 -12.793 1.00 84.50 80 LEU A N 1
ATOM 605 C CA . LEU A 1 80 ? 6.072 -6.681 -12.899 1.00 84.50 80 LEU A CA 1
ATOM 606 C C . LEU A 1 80 ? 6.947 -5.755 -12.043 1.00 84.50 80 LEU A C 1
ATOM 608 O O . LEU A 1 80 ? 6.671 -4.560 -11.981 1.00 84.50 80 LEU A O 1
ATOM 612 N N . TRP A 1 81 ? 8.002 -6.271 -11.396 1.00 80.69 81 TRP A N 1
ATOM 613 C CA . TRP A 1 81 ? 8.876 -5.485 -10.515 1.00 80.69 81 TRP A CA 1
ATOM 614 C C . TRP A 1 81 ? 9.440 -4.230 -11.189 1.00 80.69 81 TRP A C 1
ATOM 616 O O . TRP A 1 81 ? 9.682 -3.236 -10.513 1.00 80.69 81 TRP A O 1
ATOM 626 N N . GLU A 1 82 ? 9.620 -4.253 -12.514 1.00 79.50 82 GLU A N 1
ATOM 627 C CA . GLU A 1 82 ? 10.107 -3.096 -13.260 1.00 79.50 82 GLU A CA 1
ATOM 628 C C . GLU A 1 82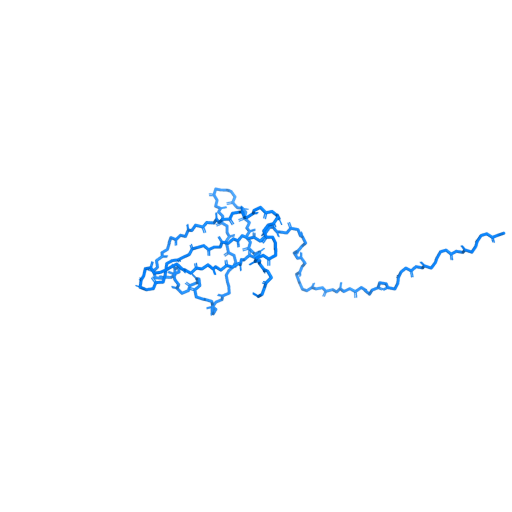 ? 9.154 -1.915 -13.269 1.00 79.50 82 GLU A C 1
ATOM 630 O O . GLU A 1 82 ? 9.608 -0.780 -13.268 1.00 79.50 82 GLU A O 1
ATOM 635 N N . MET A 1 83 ? 7.853 -2.177 -13.217 1.00 77.69 83 MET A N 1
ATOM 636 C CA . MET A 1 83 ? 6.827 -1.138 -13.195 1.00 77.69 83 MET A CA 1
ATOM 637 C C . MET A 1 83 ? 6.669 -0.493 -11.813 1.00 77.69 83 MET A C 1
ATOM 639 O O . MET A 1 83 ? 5.909 0.455 -11.667 1.00 77.69 83 MET A O 1
ATOM 643 N N . LEU A 1 84 ? 7.339 -1.044 -10.796 1.00 67.25 84 LEU A N 1
ATOM 644 C CA . LEU A 1 84 ? 7.344 -0.542 -9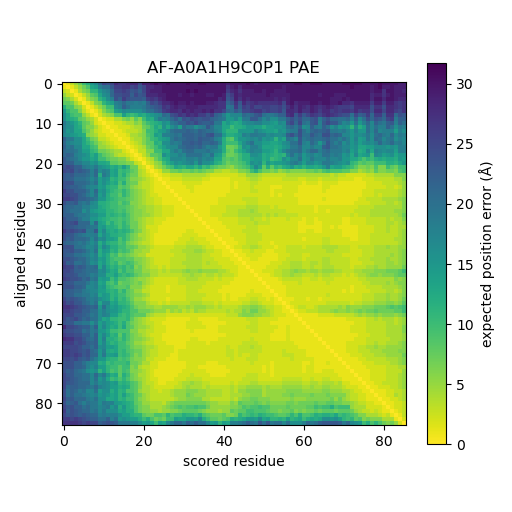.418 1.00 67.25 84 LEU A CA 1
ATOM 645 C C . LEU A 1 84 ? 8.620 0.230 -9.083 1.00 67.25 84 LEU A C 1
ATOM 647 O O . LEU A 1 84 ? 8.779 0.704 -7.958 1.00 67.25 84 LEU A O 1
ATOM 651 N N . LYS A 1 85 ? 9.552 0.292 -10.035 1.00 61.12 85 LYS A N 1
ATOM 652 C CA . LYS A 1 85 ? 10.695 1.188 -9.979 1.00 61.12 85 LYS A CA 1
ATOM 653 C C . LYS A 1 85 ? 10.141 2.565 -10.331 1.00 61.12 85 LYS A C 1
ATOM 655 O O . LYS A 1 85 ? 9.658 2.704 -11.446 1.00 61.12 85 LYS A O 1
ATOM 660 N N . ASP A 1 86 ? 10.125 3.478 -9.366 1.00 54.91 86 A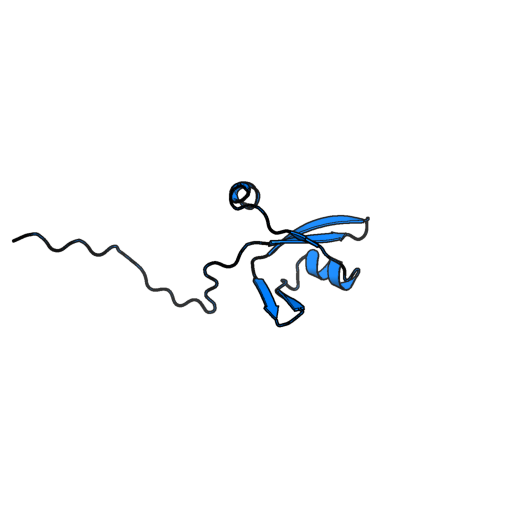SP A N 1
ATOM 661 C CA . ASP A 1 86 ? 10.199 4.949 -9.484 1.00 54.91 86 ASP A CA 1
ATOM 662 C C . ASP A 1 86 ? 9.550 5.608 -8.255 1.00 54.91 86 ASP A C 1
ATOM 664 O O . ASP A 1 86 ? 8.330 5.432 -8.029 1.00 54.91 86 ASP A O 1
#

InterPro domains:
  IPR012349 FMN-binding split barrel [G3DSA:2.30.110.10] (9-86)
  IPR052174 Flavoredoxin [PTHR43567] (9-84)

Mean predicted aligned error: 9.24 Å

Sequence (86 aa):
MKKLNEIPKSKIVKPKILYYGTPVVLLTTLNEDETVNISPISSSWGLGDYIVLGLGAGGKAIENLQRHPECVINLPNPSLWEMLKD

pLDDT: mean 84.98, std 14.9, range [43.38, 98.44]

Foldseek 3Di:
DDDDDDDPPDDDDDDPDDDDPQAWKWKWFADPVRDIDTDTARDWDDDVVDIDGDDDPPDPRVVRCVVPVDIDIHRDDPVCVVVVDD